Protein AF-A0AAV5T0J8-F1 (afdb_monomer_lite)

Structure (mmCIF, N/CA/C/O backbone):
data_AF-A0AAV5T0J8-F1
#
_entry.id   AF-A0AAV5T0J8-F1
#
loop_
_atom_site.group_PDB
_atom_site.id
_atom_site.type_symbol
_atom_site.label_atom_id
_atom_site.label_alt_id
_atom_site.label_comp_id
_atom_site.label_asym_id
_atom_site.label_entity_id
_atom_site.label_seq_id
_atom_site.pdbx_PDB_ins_code
_atom_site.Cartn_x
_atom_site.Cartn_y
_atom_site.Cartn_z
_atom_site.occupancy
_atom_site.B_iso_or_equiv
_atom_site.auth_seq_id
_atom_site.auth_comp_id
_atom_site.auth_asym_id
_atom_site.auth_atom_id
_atom_site.pdbx_PDB_model_num
ATOM 1 N N . LYS A 1 1 ? 25.235 -19.951 6.586 1.00 49.62 1 LYS A N 1
ATOM 2 C CA . LYS A 1 1 ? 24.016 -20.444 7.278 1.00 49.62 1 LYS A CA 1
ATOM 3 C C . LYS A 1 1 ? 22.855 -19.548 6.867 1.00 49.62 1 LYS A C 1
ATOM 5 O O . LYS A 1 1 ? 22.921 -18.362 7.161 1.00 49.62 1 LYS A O 1
ATOM 10 N N . CYS A 1 2 ? 21.874 -20.073 6.127 1.00 52.34 2 CYS A N 1
ATOM 11 C CA . CYS A 1 2 ? 20.728 -19.292 5.656 1.00 52.34 2 CYS A CA 1
ATOM 12 C C . CYS A 1 2 ? 19.812 -18.931 6.838 1.00 52.34 2 CYS A C 1
ATOM 14 O O . CYS A 1 2 ? 19.531 -19.782 7.682 1.00 52.34 2 CYS A O 1
ATOM 16 N N . ARG A 1 3 ? 19.361 -17.673 6.919 1.00 48.69 3 ARG A N 1
ATOM 17 C CA . ARG A 1 3 ? 18.504 -17.157 8.007 1.00 48.69 3 ARG A CA 1
ATOM 18 C C . ARG A 1 3 ? 17.153 -17.881 8.087 1.00 48.69 3 ARG A C 1
ATOM 20 O O . ARG A 1 3 ? 16.543 -17.894 9.153 1.00 48.69 3 ARG A O 1
ATOM 27 N N . PHE A 1 4 ? 16.728 -18.507 6.992 1.00 54.50 4 PHE A N 1
ATOM 28 C CA . PHE A 1 4 ? 15.461 -19.228 6.884 1.00 54.50 4 PHE A CA 1
ATOM 29 C C . PHE A 1 4 ? 15.535 -20.704 7.259 1.00 54.50 4 PHE A C 1
ATOM 31 O O . PHE A 1 4 ? 14.488 -21.299 7.472 1.00 54.50 4 PHE A O 1
ATOM 38 N N . GLN A 1 5 ? 16.736 -21.266 7.446 1.00 73.88 5 GLN A N 1
ATOM 39 C CA . GLN A 1 5 ? 16.893 -22.667 7.852 1.00 73.88 5 GLN A CA 1
ATOM 40 C C . GLN A 1 5 ? 16.075 -22.968 9.114 1.00 73.88 5 GLN A C 1
ATOM 42 O O . GLN A 1 5 ? 15.290 -23.901 9.144 1.00 73.88 5 GLN A O 1
ATOM 47 N N . LYS A 1 6 ? 16.153 -22.075 10.107 1.00 69.94 6 LYS A N 1
ATOM 48 C CA . LYS A 1 6 ? 15.409 -22.205 11.364 1.00 69.94 6 LYS A CA 1
ATOM 49 C C . LYS A 1 6 ? 13.886 -22.191 11.168 1.00 69.94 6 LYS A C 1
ATOM 51 O O . LYS A 1 6 ? 13.174 -22.767 11.975 1.00 69.94 6 LYS A O 1
ATOM 56 N N . PHE A 1 7 ? 13.385 -21.511 10.137 1.00 63.09 7 PHE A N 1
ATOM 57 C CA . PHE A 1 7 ? 11.951 -21.449 9.848 1.00 63.09 7 PHE A CA 1
ATOM 58 C C . PHE A 1 7 ? 11.471 -22.741 9.178 1.00 63.09 7 PHE A C 1
ATOM 60 O O . PHE A 1 7 ? 10.448 -23.289 9.576 1.00 63.09 7 PHE A O 1
ATOM 67 N N . SER A 1 8 ? 12.248 -23.258 8.223 1.00 73.75 8 SER A N 1
ATOM 68 C CA . SER A 1 8 ? 12.007 -24.565 7.603 1.00 73.75 8 SER A CA 1
ATOM 69 C C . SER A 1 8 ? 12.068 -25.699 8.627 1.00 73.75 8 SER A C 1
ATOM 71 O O . SER A 1 8 ? 11.210 -26.575 8.609 1.00 73.75 8 SER A O 1
ATOM 73 N N . ASP A 1 9 ? 13.027 -25.646 9.555 1.00 78.62 9 ASP A N 1
ATOM 74 C CA . ASP A 1 9 ? 13.180 -26.647 10.613 1.00 78.62 9 ASP A CA 1
ATOM 75 C C . ASP A 1 9 ? 11.954 -26.655 11.552 1.00 78.62 9 ASP A C 1
ATOM 77 O O . ASP A 1 9 ? 11.424 -27.718 11.858 1.00 78.62 9 ASP A O 1
ATOM 81 N N . VAL A 1 10 ? 11.441 -25.477 11.940 1.00 79.44 10 VAL A N 1
ATOM 82 C CA . VAL A 1 10 ? 10.231 -25.355 12.782 1.00 79.44 10 VAL A CA 1
ATOM 83 C C . VAL A 1 10 ? 8.981 -25.866 12.061 1.00 79.44 10 VAL A C 1
ATOM 85 O O . VAL A 1 10 ? 8.159 -26.545 12.673 1.00 79.44 10 VAL A O 1
ATOM 88 N N . LEU A 1 11 ? 8.831 -25.573 10.765 1.00 75.00 11 LEU A N 1
ATOM 89 C CA . LEU A 1 11 ? 7.708 -26.082 9.971 1.00 75.00 11 LEU A CA 1
ATOM 90 C C . LEU A 1 11 ? 7.757 -27.610 9.846 1.00 75.00 11 LEU A C 1
ATOM 92 O O . LEU A 1 11 ? 6.738 -28.274 10.037 1.00 75.00 11 LEU A O 1
ATOM 96 N N . ALA A 1 12 ? 8.941 -28.172 9.602 1.00 85.62 12 ALA A N 1
ATOM 97 C CA . ALA A 1 12 ? 9.137 -29.616 9.556 1.00 85.62 12 ALA A CA 1
ATOM 98 C C . ALA A 1 12 ? 8.806 -30.269 10.909 1.00 85.62 12 ALA A C 1
ATOM 100 O O . ALA A 1 12 ? 8.070 -31.253 10.951 1.00 85.62 12 ALA A O 1
ATOM 101 N N . GLU A 1 13 ? 9.264 -29.681 12.015 1.00 90.31 13 GLU A N 1
ATOM 102 C CA . GLU A 1 13 ? 8.993 -30.169 13.370 1.00 90.31 13 GLU A CA 1
ATOM 103 C C . GLU A 1 13 ? 7.499 -30.095 13.726 1.00 90.31 13 GLU A C 1
ATOM 105 O O . GLU A 1 13 ? 6.968 -31.021 14.334 1.00 90.31 13 GLU A O 1
ATOM 110 N N . SER A 1 14 ? 6.783 -29.061 13.266 1.00 77.19 14 SER A N 1
ATOM 111 C CA . SER A 1 14 ? 5.331 -28.937 13.475 1.00 77.19 14 SER A CA 1
ATOM 112 C C . SER A 1 14 ? 4.480 -29.915 12.659 1.00 77.19 14 SER A C 1
ATOM 114 O O . SER A 1 14 ? 3.331 -30.162 13.015 1.00 77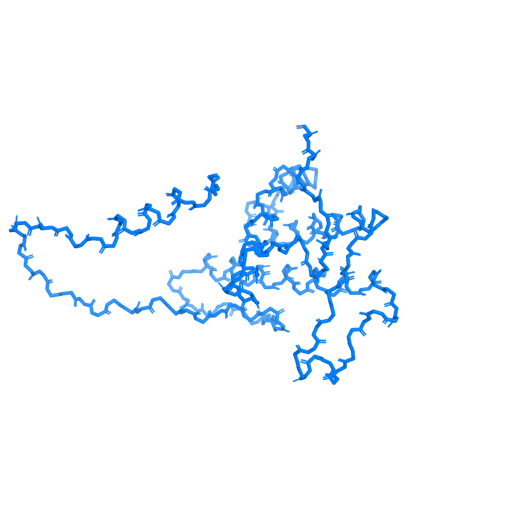.19 14 SER A O 1
ATOM 116 N N . SER A 1 15 ? 5.028 -30.472 11.574 1.00 77.62 15 SER A N 1
ATOM 117 C CA . SER A 1 15 ? 4.332 -31.441 10.715 1.00 77.62 15 SER A CA 1
ATOM 118 C C . SER A 1 15 ? 4.447 -32.887 11.207 1.00 77.62 15 SER A C 1
ATOM 120 O O . SER A 1 15 ? 3.790 -33.779 10.670 1.00 77.62 15 SER A O 1
ATOM 122 N N . MET A 1 16 ? 5.277 -33.129 12.226 1.00 84.69 16 MET A N 1
ATOM 123 C CA . MET A 1 16 ? 5.440 -34.455 12.805 1.00 84.69 16 MET A CA 1
ATOM 124 C C . MET A 1 16 ? 4.157 -34.841 13.557 1.00 84.69 16 MET A C 1
ATOM 126 O O . MET A 1 16 ? 3.727 -34.097 14.443 1.00 84.69 16 MET A O 1
ATOM 130 N N . PRO A 1 17 ? 3.530 -35.985 13.226 1.00 73.00 17 PRO A N 1
ATOM 131 C CA . PRO A 1 17 ? 2.331 -36.442 13.912 1.00 73.00 17 PRO A CA 1
ATOM 132 C C . PRO A 1 17 ? 2.641 -36.624 15.400 1.00 73.00 17 PRO A C 1
ATOM 134 O O . PRO A 1 17 ? 3.525 -37.392 15.779 1.00 73.00 17 PRO A O 1
ATOM 137 N N . TYR A 1 18 ? 1.933 -35.877 16.246 1.00 72.25 18 TYR A N 1
ATOM 138 C CA . TYR A 1 18 ? 2.018 -36.025 17.693 1.00 72.25 18 TYR A CA 1
ATOM 139 C C . TYR A 1 18 ? 1.442 -37.397 18.060 1.00 72.25 18 TYR A C 1
ATOM 141 O O . TYR A 1 18 ? 0.244 -37.617 17.872 1.00 72.25 18 TYR A O 1
ATOM 149 N N . ASP A 1 19 ? 2.269 -38.301 18.596 1.00 68.56 19 ASP A N 1
ATOM 150 C CA . ASP A 1 19 ? 1.829 -39.570 19.195 1.00 68.56 19 ASP A CA 1
ATOM 151 C C . ASP A 1 19 ? 0.987 -39.267 20.447 1.00 68.56 19 ASP A C 1
ATOM 153 O O . ASP A 1 19 ? 1.443 -39.294 21.592 1.00 68.56 19 ASP A O 1
ATOM 157 N N . SER A 1 20 ? -0.271 -38.909 20.214 1.00 61.03 20 SER A N 1
ATOM 158 C CA . SER A 1 20 ? -1.262 -38.651 21.246 1.00 61.03 20 SER A CA 1
ATOM 159 C C . SER A 1 20 ? -1.852 -39.988 21.677 1.00 61.03 20 SER A C 1
ATOM 161 O O . SER A 1 20 ? -2.817 -40.489 21.099 1.00 61.03 20 SER A O 1
ATOM 163 N N . GLN A 1 21 ? -1.253 -40.592 22.702 1.00 61.00 21 GLN A N 1
ATOM 164 C CA . GLN A 1 21 ? -1.862 -41.715 23.406 1.00 61.00 21 GLN A CA 1
ATOM 165 C C . GLN A 1 21 ? -3.136 -41.240 24.126 1.00 61.00 21 GLN A C 1
ATOM 167 O O . GLN A 1 21 ? -3.066 -40.642 25.195 1.00 61.00 21 GLN A O 1
ATOM 172 N N . GLY A 1 22 ? -4.298 -41.567 23.551 1.00 62.28 22 GLY A N 1
ATOM 173 C CA . GLY A 1 22 ? -5.509 -41.868 24.321 1.00 62.28 22 GLY A CA 1
ATOM 174 C C . GLY A 1 22 ? -6.511 -40.740 24.579 1.00 62.28 22 GLY A C 1
ATOM 175 O O . GLY A 1 22 ? -6.965 -40.612 25.713 1.00 62.28 22 GLY A O 1
ATOM 176 N N . THR A 1 23 ? -6.935 -40.000 23.549 1.00 53.38 23 THR A N 1
ATOM 177 C CA . THR A 1 23 ? -8.120 -39.124 23.646 1.00 53.38 23 THR A CA 1
ATOM 178 C C . THR A 1 23 ? -9.239 -39.640 22.742 1.00 53.38 23 THR A C 1
ATOM 180 O O . THR A 1 23 ? -9.023 -39.925 21.566 1.00 53.38 23 THR A O 1
ATOM 183 N N . GLU A 1 24 ? -10.425 -39.795 23.328 1.00 61.44 24 GLU A N 1
ATOM 184 C CA . GLU A 1 24 ? -11.671 -40.243 22.699 1.00 61.44 24 GLU A CA 1
ATOM 185 C C . GLU A 1 24 ? -11.986 -39.437 21.427 1.00 61.44 24 GLU A C 1
ATOM 187 O O . GLU A 1 24 ? -12.036 -38.207 21.443 1.00 61.44 24 GLU A O 1
ATOM 192 N N . ILE A 1 25 ? -12.185 -40.156 20.320 1.00 51.19 25 ILE A N 1
ATOM 193 C CA . ILE A 1 25 ? -12.431 -39.608 18.985 1.00 51.19 25 ILE A CA 1
ATOM 194 C C . ILE A 1 25 ? -13.859 -39.051 18.949 1.00 51.19 25 ILE A C 1
ATOM 196 O O . ILE A 1 25 ? -14.826 -39.786 18.746 1.00 51.19 25 ILE A O 1
ATOM 200 N N . VAL A 1 26 ? -13.996 -37.742 19.154 1.00 64.06 26 VAL A N 1
ATOM 201 C CA . VAL A 1 26 ? -15.188 -36.996 18.736 1.00 64.06 26 VAL A CA 1
ATOM 202 C C . VAL A 1 26 ? -15.161 -36.944 17.203 1.00 64.06 26 VAL A C 1
ATOM 204 O O . VAL A 1 26 ? -14.111 -36.610 16.656 1.00 64.06 26 VAL A O 1
ATOM 207 N N . PRO A 1 27 ? -16.253 -37.291 16.492 1.00 55.12 27 PRO A N 1
ATOM 208 C CA . PRO A 1 27 ? -16.286 -37.246 15.036 1.00 55.12 27 PRO A CA 1
ATOM 209 C C . PRO A 1 27 ? -15.987 -35.823 14.565 1.00 55.12 27 PRO A C 1
ATOM 211 O O . PRO A 1 27 ? -16.764 -34.893 14.784 1.00 55.12 27 PRO A O 1
ATOM 214 N N . GLU A 1 28 ? -14.810 -35.687 13.968 1.00 56.25 28 GLU A N 1
ATOM 215 C CA . GLU A 1 28 ? -14.265 -34.484 13.367 1.00 56.25 28 GLU A CA 1
ATOM 216 C C . GLU A 1 28 ? -15.216 -34.063 12.244 1.00 56.25 28 GLU A C 1
ATOM 218 O O . GLU A 1 28 ? -15.292 -34.706 11.197 1.00 56.25 28 GLU A O 1
ATOM 223 N N . SER A 1 29 ? -16.038 -33.039 12.499 1.00 62.81 29 SER A N 1
ATOM 224 C CA . SER A 1 29 ? -16.827 -32.420 11.438 1.00 62.81 29 SER A CA 1
ATOM 225 C C . SER A 1 29 ? -15.840 -31.929 10.393 1.00 62.81 29 SER A C 1
ATOM 227 O O . SER A 1 29 ? -14.925 -31.200 10.775 1.00 62.81 29 SER A O 1
ATOM 229 N N . GLU A 1 30 ? -16.020 -32.336 9.135 1.00 53.34 30 GLU A N 1
ATOM 230 C CA . GLU A 1 30 ? -15.216 -31.928 7.981 1.00 53.34 30 GLU A CA 1
ATOM 231 C C . GLU A 1 30 ? -14.938 -30.424 8.056 1.00 53.34 30 GLU A C 1
ATOM 233 O O . GLU A 1 30 ? -15.785 -29.595 7.723 1.00 53.34 30 GLU A O 1
ATOM 238 N N . ALA A 1 31 ? -13.774 -30.070 8.602 1.00 56.78 31 ALA A N 1
ATOM 239 C CA . ALA A 1 31 ? -13.371 -28.690 8.738 1.00 56.78 31 ALA A CA 1
ATOM 240 C C . ALA A 1 31 ? -13.144 -28.205 7.313 1.00 56.78 31 ALA A C 1
ATOM 242 O O . ALA A 1 31 ? -12.212 -28.667 6.650 1.00 56.78 31 ALA A O 1
ATOM 243 N N . GLU A 1 32 ? -14.042 -27.345 6.829 1.00 58.56 32 GLU A N 1
ATOM 244 C CA . GLU A 1 32 ? -13.916 -26.689 5.534 1.00 58.56 32 GLU A CA 1
ATOM 245 C C . GLU A 1 32 ? -12.476 -26.193 5.404 1.00 58.56 32 GLU A C 1
ATOM 247 O O . GLU A 1 32 ? -12.033 -25.330 6.170 1.00 58.56 32 GLU A O 1
ATOM 252 N N . GLN A 1 33 ? -11.714 -26.802 4.487 1.00 50.28 33 GLN A N 1
ATOM 253 C CA . GLN A 1 33 ? -10.345 -26.380 4.239 1.00 50.28 33 GLN A CA 1
ATOM 254 C C . GLN A 1 33 ? -10.384 -24.875 3.963 1.00 50.28 33 GLN A C 1
ATOM 256 O O . GLN A 1 33 ? -11.178 -24.442 3.120 1.00 50.28 33 GLN A O 1
ATOM 261 N N . PRO A 1 34 ? -9.572 -24.067 4.670 1.00 56.72 34 PRO A N 1
ATOM 262 C CA . PRO A 1 34 ? -9.567 -22.633 4.460 1.00 56.72 34 PRO A CA 1
ATOM 263 C C . PRO A 1 34 ? -9.315 -22.386 2.979 1.00 56.72 34 PRO A C 1
ATOM 265 O O . PRO A 1 34 ? -8.323 -22.873 2.436 1.00 56.72 34 PRO A O 1
ATOM 268 N N . SER A 1 35 ? -10.246 -21.682 2.330 1.00 56.06 35 SER A N 1
ATOM 269 C CA . SER A 1 35 ? -10.142 -21.376 0.908 1.00 56.06 35 SER A CA 1
ATOM 270 C C . SER A 1 35 ? -8.781 -20.743 0.652 1.00 56.06 35 SER A C 1
ATOM 272 O O . SER A 1 35 ? -8.512 -19.623 1.086 1.00 56.06 35 SER A O 1
ATOM 274 N N . THR A 1 36 ? -7.913 -21.476 -0.041 1.00 57.88 36 THR A N 1
ATOM 275 C CA . THR A 1 36 ? -6.588 -21.008 -0.461 1.00 57.88 36 THR A CA 1
ATOM 276 C C . THR A 1 36 ? -6.687 -20.035 -1.633 1.00 57.88 36 THR A C 1
ATOM 278 O O .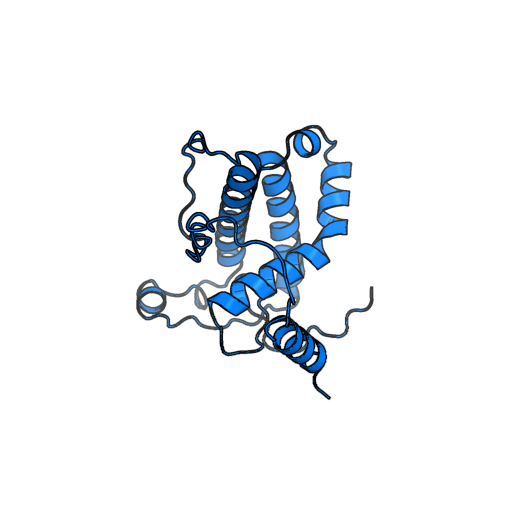 THR A 1 36 ? -5.665 -19.603 -2.162 1.00 57.88 36 THR A O 1
ATOM 281 N N . SER A 1 37 ? -7.911 -19.679 -2.046 1.00 68.38 37 SER A N 1
ATOM 282 C CA . SER A 1 37 ? -8.168 -18.688 -3.080 1.00 68.38 37 SER A CA 1
ATOM 283 C C . SER A 1 37 ? -7.527 -17.365 -2.675 1.00 68.38 37 SER A C 1
ATOM 285 O O . SER A 1 37 ? -7.956 -16.706 -1.723 1.00 68.38 37 SER A O 1
ATOM 287 N N . PHE A 1 38 ? -6.479 -17.009 -3.406 1.00 73.69 38 PHE A N 1
ATOM 288 C CA . PHE A 1 38 ? -5.778 -15.749 -3.275 1.00 73.69 38 PHE A CA 1
ATOM 289 C C . PHE A 1 38 ? -6.750 -14.572 -3.405 1.00 73.69 38 PHE A C 1
ATOM 291 O O . PHE A 1 38 ? -7.750 -14.662 -4.121 1.00 73.69 38 PHE A O 1
ATOM 298 N N . LEU A 1 39 ? -6.470 -13.474 -2.700 1.00 78.25 39 LEU A N 1
ATOM 299 C CA . LEU A 1 39 ? -7.259 -12.257 -2.872 1.00 78.25 39 LEU A CA 1
ATOM 300 C C . LEU A 1 39 ? -7.011 -11.710 -4.275 1.00 78.25 39 LEU A C 1
ATOM 302 O O . LEU A 1 39 ? -5.861 -11.531 -4.668 1.00 78.25 39 LEU A O 1
ATOM 306 N N . ASP A 1 40 ? -8.087 -11.444 -5.004 1.00 74.62 40 ASP A N 1
ATOM 307 C CA . ASP A 1 40 ? -8.009 -10.694 -6.248 1.00 74.62 40 ASP A CA 1
ATOM 308 C C . ASP A 1 40 ? -7.562 -9.253 -5.926 1.00 74.62 40 ASP A C 1
ATOM 310 O O . ASP A 1 40 ? -8.194 -8.561 -5.120 1.00 74.62 40 ASP A O 1
ATOM 314 N N . HIS A 1 41 ? -6.425 -8.836 -6.496 1.00 71.00 41 HIS A N 1
ATOM 315 C CA . HIS A 1 41 ? -5.885 -7.470 -6.367 1.00 71.00 41 HIS A CA 1
ATOM 316 C C . HIS A 1 41 ? -6.223 -6.587 -7.563 1.00 71.00 41 HIS A C 1
ATOM 318 O O . HIS A 1 41 ? -5.901 -5.401 -7.541 1.00 71.00 41 HIS A O 1
ATOM 324 N N . ASP A 1 42 ? -6.831 -7.153 -8.602 1.00 69.44 42 ASP A N 1
ATOM 325 C CA . ASP A 1 42 ? -7.194 -6.443 -9.825 1.00 69.44 42 ASP A CA 1
ATOM 326 C C . ASP A 1 42 ? -8.663 -6.025 -9.822 1.00 69.44 42 ASP A C 1
ATOM 328 O O . ASP A 1 42 ? -9.053 -5.111 -10.553 1.00 69.44 42 ASP A O 1
ATOM 332 N N . SER A 1 43 ? -9.480 -6.637 -8.963 1.00 71.38 43 SER A N 1
ATOM 333 C CA . SER A 1 43 ? -10.849 -6.208 -8.729 1.00 71.38 43 SER A CA 1
ATOM 334 C C . SER A 1 43 ? -11.089 -5.823 -7.270 1.00 71.38 43 SER A C 1
ATOM 336 O O . SER A 1 43 ? -10.691 -6.497 -6.323 1.00 71.38 43 SER A O 1
ATOM 338 N N . PHE A 1 44 ? -11.774 -4.696 -7.083 1.00 70.19 44 PHE A N 1
ATOM 339 C CA . PHE A 1 44 ? -12.345 -4.320 -5.800 1.00 70.19 44 PHE A CA 1
ATOM 340 C C . PHE A 1 44 ? -13.857 -4.234 -5.955 1.00 70.19 44 PHE A C 1
ATOM 342 O O . PHE A 1 44 ? -14.377 -3.465 -6.767 1.00 70.19 44 PHE A O 1
ATOM 349 N N . SER A 1 45 ? -14.571 -5.028 -5.163 1.00 68.94 45 SER A N 1
ATOM 350 C CA . SER A 1 45 ? -16.021 -4.957 -5.104 1.00 68.94 45 SER A CA 1
ATOM 351 C C . SER A 1 45 ? -16.438 -3.962 -4.027 1.00 68.94 45 SER A C 1
ATOM 353 O O . SER A 1 45 ? -16.204 -4.175 -2.841 1.00 68.94 45 SER A O 1
ATOM 355 N N . LEU A 1 46 ? -17.115 -2.890 -4.440 1.00 67.31 46 LEU A N 1
ATOM 356 C CA . LEU A 1 46 ? -17.818 -1.976 -3.531 1.00 67.31 46 LEU A CA 1
ATOM 357 C C . LEU A 1 46 ? -19.091 -2.599 -2.938 1.00 67.31 46 LEU A C 1
ATOM 359 O O . LEU A 1 46 ? -19.810 -1.934 -2.190 1.00 67.31 46 LEU A O 1
ATOM 363 N N . ILE A 1 47 ? -19.411 -3.847 -3.296 1.00 69.38 47 ILE A N 1
ATOM 364 C CA . ILE A 1 47 ? -20.604 -4.515 -2.794 1.00 69.38 47 ILE A CA 1
ATOM 365 C C . ILE A 1 47 ? -20.408 -4.736 -1.287 1.00 69.38 47 ILE A C 1
ATOM 367 O O . ILE A 1 47 ? -19.399 -5.326 -0.889 1.00 69.38 47 ILE A O 1
ATOM 371 N N . PRO A 1 48 ? -21.337 -4.260 -0.437 1.00 64.88 48 PRO A N 1
ATOM 372 C CA . PRO A 1 48 ? -21.251 -4.479 0.998 1.00 64.88 48 PRO A CA 1
ATOM 373 C C . PRO A 1 48 ? -21.093 -5.973 1.281 1.00 64.88 48 PRO A C 1
ATOM 375 O O . PRO A 1 48 ? -21.756 -6.800 0.649 1.00 64.88 48 PRO A O 1
ATOM 378 N N . ALA A 1 49 ? -20.182 -6.299 2.204 1.00 62.94 49 ALA A N 1
ATOM 379 C CA . ALA A 1 49 ? -19.884 -7.676 2.567 1.00 62.94 49 ALA A CA 1
ATOM 380 C C . ALA A 1 49 ? -21.194 -8.423 2.840 1.00 62.94 49 ALA A C 1
ATOM 382 O O . ALA A 1 49 ? -22.087 -7.911 3.524 1.00 62.94 49 ALA A O 1
ATOM 383 N N . SER A 1 50 ? -21.314 -9.618 2.262 1.00 62.81 50 SER A N 1
ATOM 384 C CA . SER A 1 50 ? -22.431 -10.512 2.563 1.00 62.81 50 SER A CA 1
ATOM 385 C C . SER A 1 50 ? -22.497 -10.743 4.078 1.00 62.81 50 SER A C 1
ATOM 387 O O . SER A 1 50 ? -21.509 -10.527 4.776 1.00 62.81 50 SER A O 1
ATOM 389 N N . PHE A 1 51 ? -23.648 -11.163 4.607 1.00 73.44 51 PHE A N 1
ATOM 390 C CA . PHE A 1 51 ? -23.793 -11.508 6.027 1.00 73.44 51 PHE A CA 1
ATOM 391 C C . PHE A 1 51 ? -22.949 -12.748 6.365 1.00 73.44 51 PHE A C 1
ATOM 393 O O . PHE A 1 51 ? -23.467 -13.857 6.464 1.00 73.44 51 PHE A O 1
ATOM 400 N N . THR A 1 52 ? -21.637 -12.581 6.474 1.00 80.19 52 THR A N 1
ATOM 401 C CA . THR A 1 52 ? -20.708 -13.645 6.830 1.00 80.19 52 THR A CA 1
ATOM 402 C C . THR A 1 52 ? -20.597 -13.747 8.344 1.00 80.19 52 THR A C 1
ATOM 404 O O . THR A 1 52 ? -20.905 -12.818 9.094 1.00 80.19 52 THR A O 1
ATOM 407 N N . SER A 1 53 ? -20.121 -14.898 8.808 1.00 86.81 53 SER A N 1
ATOM 408 C CA . SER A 1 53 ? -19.821 -15.140 10.219 1.00 86.81 53 SER A CA 1
ATOM 409 C C . SER A 1 53 ? -18.645 -14.300 10.740 1.00 86.81 53 SER A C 1
ATOM 411 O O . SER A 1 53 ? -18.457 -14.210 11.952 1.00 86.81 53 SER A O 1
ATOM 413 N N . ALA A 1 54 ? -17.866 -13.668 9.852 1.00 86.44 54 ALA A N 1
ATOM 414 C CA . ALA A 1 54 ? -16.639 -12.947 10.183 1.00 86.44 54 ALA A CA 1
ATOM 415 C C . ALA A 1 54 ? -16.574 -11.555 9.509 1.00 86.44 54 ALA A C 1
ATOM 417 O O . ALA A 1 54 ? -15.670 -11.290 8.712 1.00 86.44 54 ALA A O 1
ATOM 418 N N . PRO A 1 55 ? -17.470 -10.615 9.865 1.00 88.44 55 PRO A N 1
ATOM 419 C CA . PRO A 1 55 ? -17.590 -9.322 9.183 1.00 88.44 55 PRO A CA 1
ATOM 420 C C . PRO A 1 55 ? -16.321 -8.458 9.261 1.00 88.44 55 PRO A C 1
ATOM 422 O O . PRO A 1 55 ? -16.024 -7.705 8.337 1.00 88.44 55 PRO A O 1
ATOM 425 N N . LEU A 1 56 ? -15.541 -8.564 10.344 1.00 90.25 56 LEU A N 1
ATOM 426 C CA . LEU A 1 56 ? -14.262 -7.855 10.459 1.00 90.25 56 LEU A CA 1
ATOM 427 C C . LEU A 1 56 ? -13.225 -8.392 9.466 1.00 90.25 56 LEU A C 1
ATOM 429 O O . LEU A 1 56 ? -12.505 -7.609 8.853 1.00 90.25 56 LEU A O 1
ATOM 433 N N . LEU A 1 57 ? -13.155 -9.714 9.291 1.00 90.06 57 LEU A N 1
ATOM 434 C CA . LEU A 1 57 ? -12.206 -10.325 8.366 1.00 90.06 57 LEU A CA 1
ATOM 435 C C . LEU A 1 57 ? -12.509 -9.905 6.925 1.00 90.06 57 LEU A C 1
ATOM 437 O O . LEU A 1 57 ? -11.589 -9.575 6.183 1.00 90.06 57 LEU A O 1
ATOM 441 N N . ASP A 1 58 ? -13.784 -9.843 6.552 1.00 89.06 58 ASP A N 1
ATOM 442 C CA . ASP A 1 58 ? -14.184 -9.369 5.226 1.00 89.06 58 ASP A CA 1
ATOM 443 C C . ASP A 1 58 ? -13.854 -7.895 5.017 1.00 89.06 58 ASP A C 1
ATOM 445 O O . ASP A 1 58 ? -13.367 -7.516 3.954 1.00 89.06 58 ASP A O 1
ATOM 449 N N . ARG A 1 59 ? -14.035 -7.057 6.046 1.00 91.12 59 ARG A N 1
ATOM 450 C CA . ARG A 1 59 ? -13.590 -5.658 6.002 1.00 91.12 59 ARG A CA 1
ATOM 451 C C . ARG A 1 59 ? -12.080 -5.546 5.823 1.00 91.12 59 ARG A C 1
ATOM 453 O O . ARG A 1 59 ? -11.653 -4.714 5.031 1.00 91.12 59 ARG A O 1
ATOM 460 N N . ILE A 1 60 ? -11.291 -6.379 6.505 1.00 92.75 60 ILE A N 1
ATOM 461 C CA . ILE A 1 60 ? -9.827 -6.413 6.352 1.00 92.75 60 ILE A CA 1
ATOM 462 C C . ILE A 1 60 ? -9.450 -6.829 4.929 1.00 92.75 60 ILE A C 1
ATOM 464 O O . ILE A 1 60 ? -8.635 -6.155 4.305 1.00 92.75 60 ILE A O 1
ATOM 468 N N . LYS A 1 61 ? -10.057 -7.897 4.395 1.00 90.94 61 LYS A N 1
ATOM 469 C CA . LYS A 1 61 ? -9.813 -8.366 3.021 1.00 90.94 61 LYS A CA 1
ATOM 470 C C . LYS A 1 61 ? -10.136 -7.277 2.001 1.00 90.94 61 LYS A C 1
ATOM 472 O O . LYS A 1 61 ? -9.283 -6.928 1.194 1.00 90.94 61 LYS A O 1
ATOM 477 N N . ASN A 1 62 ? -11.326 -6.687 2.100 1.00 89.81 62 ASN A N 1
ATOM 478 C CA . ASN A 1 62 ? -11.772 -5.619 1.209 1.00 89.81 62 ASN A CA 1
ATOM 479 C C . ASN A 1 62 ? -10.883 -4.377 1.327 1.00 89.81 62 ASN A C 1
ATOM 481 O O . ASN A 1 62 ? -10.453 -3.824 0.318 1.00 89.81 62 ASN A O 1
ATOM 485 N N . GLY A 1 63 ? -10.565 -3.952 2.551 1.00 92.62 63 GLY A N 1
ATOM 486 C CA . GLY A 1 63 ? -9.660 -2.836 2.790 1.00 92.62 63 GLY A CA 1
ATOM 487 C C . GLY A 1 63 ? -8.281 -3.084 2.182 1.00 92.62 63 GLY A C 1
ATOM 488 O O . GLY A 1 63 ? -7.713 -2.178 1.574 1.00 92.62 63 GLY A O 1
ATOM 489 N N . TYR A 1 64 ? -7.740 -4.295 2.330 1.00 92.69 64 TYR A N 1
ATOM 490 C CA . TYR A 1 64 ? -6.438 -4.656 1.776 1.00 92.69 64 TYR A CA 1
ATOM 491 C C . TYR A 1 64 ? -6.461 -4.663 0.243 1.00 92.69 64 TYR A C 1
ATOM 493 O O . TYR A 1 64 ? -5.609 -4.018 -0.361 1.00 92.69 64 TYR A O 1
ATOM 501 N N . SER A 1 65 ? -7.471 -5.275 -0.389 1.00 90.69 65 SER A N 1
ATOM 502 C CA . SER A 1 65 ? -7.651 -5.205 -1.848 1.00 90.69 65 SER A CA 1
ATOM 503 C C . SER A 1 65 ? -7.754 -3.755 -2.338 1.00 90.69 65 SER A C 1
ATOM 505 O O . SER A 1 65 ? -7.099 -3.384 -3.309 1.00 90.69 65 SER A O 1
ATOM 507 N N . PHE A 1 66 ? -8.496 -2.894 -1.633 1.00 91.56 66 PHE A N 1
ATOM 508 C CA . PHE A 1 66 ? -8.572 -1.467 -1.957 1.00 91.56 66 PHE A CA 1
ATOM 509 C C . PHE A 1 66 ? -7.205 -0.771 -1.859 1.00 91.56 66 PHE A C 1
ATOM 511 O O . PHE A 1 66 ? -6.800 -0.070 -2.787 1.00 91.56 66 PHE A O 1
ATOM 518 N N . MET A 1 67 ? -6.464 -0.998 -0.769 1.00 93.50 67 MET A N 1
ATOM 519 C CA . MET A 1 67 ? -5.106 -0.473 -0.592 1.00 93.50 67 MET A CA 1
ATOM 520 C C . MET A 1 67 ? -4.185 -0.917 -1.736 1.00 93.50 67 MET A C 1
ATOM 522 O O . MET A 1 67 ? -3.435 -0.102 -2.273 1.00 93.50 67 MET A O 1
ATOM 526 N N . CYS A 1 68 ? -4.262 -2.189 -2.132 1.00 91.19 68 CYS A N 1
ATOM 527 C CA . CYS A 1 68 ? -3.508 -2.755 -3.244 1.00 91.19 68 CYS A CA 1
ATOM 528 C C . CYS A 1 68 ? -3.798 -2.038 -4.567 1.00 91.19 68 CYS A C 1
ATOM 530 O O . CYS A 1 68 ? -2.853 -1.595 -5.216 1.00 91.19 68 CYS A O 1
ATOM 532 N N . VAL A 1 69 ? -5.073 -1.851 -4.925 1.00 90.06 69 VAL A N 1
ATOM 533 C CA . VAL A 1 69 ? -5.487 -1.162 -6.162 1.00 90.06 69 VAL A CA 1
ATOM 534 C C . VAL A 1 69 ? -5.025 0.296 -6.182 1.00 90.06 69 VAL A C 1
ATOM 536 O O . VAL A 1 69 ? -4.460 0.751 -7.180 1.00 90.06 69 VAL A O 1
ATOM 539 N N . VAL A 1 70 ? -5.227 1.031 -5.080 1.00 91.56 70 VAL A N 1
ATOM 540 C CA . VAL A 1 70 ? -4.797 2.436 -4.959 1.00 91.56 70 VAL A CA 1
ATOM 541 C C . VAL A 1 70 ? -3.290 2.548 -5.149 1.00 91.56 70 VAL A C 1
ATOM 543 O O . VAL A 1 70 ? -2.824 3.384 -5.923 1.00 91.56 70 VAL A O 1
ATOM 546 N N . ARG A 1 71 ? -2.525 1.682 -4.476 1.00 91.38 71 ARG A N 1
ATOM 547 C CA . ARG A 1 71 ? -1.068 1.664 -4.591 1.00 91.38 71 ARG A CA 1
ATOM 548 C C . ARG A 1 71 ? -0.610 1.300 -5.988 1.00 91.38 71 ARG A C 1
ATOM 550 O O . ARG A 1 71 ? 0.192 2.041 -6.532 1.00 91.38 71 ARG A O 1
ATOM 557 N N . LYS A 1 72 ? -1.127 0.216 -6.568 1.00 88.31 72 LYS A N 1
ATOM 558 C CA . LYS A 1 72 ? -0.785 -0.223 -7.926 1.00 88.31 72 LYS A CA 1
ATOM 559 C C . LYS A 1 72 ? -0.986 0.917 -8.923 1.00 88.31 72 LYS A C 1
ATOM 561 O O . LYS A 1 72 ? -0.038 1.317 -9.584 1.00 88.31 72 LYS A O 1
ATOM 566 N N . THR A 1 73 ? -2.173 1.522 -8.919 1.00 90.25 73 THR A N 1
ATOM 567 C CA . THR A 1 73 ? -2.512 2.631 -9.823 1.00 90.25 73 THR A CA 1
ATOM 568 C C . THR A 1 73 ? -1.590 3.838 -9.620 1.00 90.25 73 THR A C 1
ATOM 570 O O . THR A 1 73 ? -1.104 4.427 -10.579 1.00 90.25 73 THR A O 1
ATOM 573 N N . ALA A 1 74 ? -1.333 4.233 -8.370 1.00 92.62 74 ALA A N 1
ATOM 574 C CA . ALA A 1 74 ? -0.507 5.403 -8.082 1.00 92.62 74 ALA A CA 1
ATOM 575 C C . ALA A 1 74 ? 0.989 5.160 -8.346 1.00 92.62 74 ALA A C 1
ATOM 577 O O . ALA A 1 74 ? 1.681 6.071 -8.790 1.00 92.62 74 ALA A O 1
ATOM 578 N N . GLU A 1 75 ? 1.485 3.950 -8.084 1.00 89.62 75 GLU A N 1
ATOM 579 C CA . GLU A 1 75 ? 2.854 3.531 -8.392 1.00 89.62 75 GLU A CA 1
ATOM 580 C C . GLU A 1 75 ? 3.062 3.453 -9.919 1.00 89.62 75 GLU A C 1
ATOM 582 O O . GLU A 1 75 ? 4.078 3.940 -10.407 1.00 89.62 75 GLU A O 1
ATOM 587 N N . GLU A 1 76 ? 2.081 2.962 -10.685 1.00 86.69 76 GLU A N 1
ATOM 588 C CA . GLU A 1 76 ? 2.112 2.956 -12.157 1.00 86.69 76 GLU A CA 1
ATOM 589 C C . GLU A 1 76 ? 2.217 4.365 -12.755 1.00 86.69 76 GLU A C 1
ATOM 591 O O . GLU A 1 76 ? 2.966 4.574 -13.706 1.00 86.69 76 GLU A O 1
ATOM 596 N N . LEU A 1 77 ? 1.549 5.358 -12.160 1.00 90.19 77 LEU A N 1
ATOM 597 C CA . LEU A 1 77 ? 1.635 6.760 -12.592 1.00 90.19 77 LEU A CA 1
ATOM 598 C C . LEU A 1 77 ? 3.003 7.412 -12.332 1.00 90.19 77 LEU A C 1
ATOM 600 O O . LEU A 1 77 ? 3.267 8.495 -12.857 1.00 90.19 77 LEU A O 1
ATOM 604 N N . LEU A 1 78 ? 3.853 6.799 -11.504 1.00 90.06 78 LEU A N 1
ATOM 605 C CA . LEU A 1 78 ? 5.224 7.258 -11.275 1.00 90.06 78 LEU A CA 1
ATOM 606 C C . LEU A 1 78 ? 6.230 6.643 -12.253 1.00 90.06 78 LEU A C 1
ATOM 608 O O . LEU A 1 78 ? 7.382 7.083 -12.279 1.00 90.06 78 LEU A O 1
ATOM 612 N N . MET A 1 79 ? 5.827 5.625 -13.014 1.00 84.69 79 MET A N 1
ATOM 613 C CA . MET A 1 79 ? 6.692 4.985 -13.996 1.00 84.69 79 MET A CA 1
ATOM 614 C C . MET A 1 79 ? 6.798 5.838 -15.260 1.00 84.69 79 MET A C 1
ATOM 616 O O . MET A 1 79 ? 5.853 6.521 -15.656 1.00 84.69 79 MET A O 1
ATOM 620 N N . ASP A 1 80 ? 7.965 5.788 -15.904 1.00 84.75 80 ASP A N 1
ATOM 621 C CA . ASP A 1 80 ? 8.098 6.297 -17.268 1.00 84.75 80 ASP A CA 1
ATOM 622 C C . ASP A 1 80 ? 7.147 5.512 -18.183 1.00 84.75 80 ASP A C 1
ATOM 624 O O . ASP A 1 80 ? 6.956 4.307 -17.993 1.00 84.75 80 ASP A O 1
ATOM 628 N N . SER A 1 81 ? 6.564 6.174 -19.182 1.00 83.75 81 SER A N 1
ATOM 629 C CA . SER A 1 81 ? 5.701 5.521 -20.169 1.00 83.75 81 SER A CA 1
ATOM 630 C C . SER A 1 81 ? 6.399 4.366 -20.881 1.00 83.75 81 SER A C 1
ATOM 632 O O . SER A 1 81 ? 5.734 3.403 -21.252 1.00 83.75 81 SER A O 1
ATOM 634 N N . ASP A 1 82 ? 7.726 4.433 -21.012 1.00 83.56 82 ASP A N 1
ATOM 635 C CA . ASP A 1 82 ? 8.539 3.373 -21.616 1.00 83.56 82 ASP A CA 1
ATOM 636 C C . ASP A 1 82 ? 8.603 2.097 -20.752 1.00 83.56 82 ASP A C 1
ATOM 638 O O . ASP A 1 82 ? 9.006 1.038 -21.234 1.00 83.56 82 ASP A O 1
ATOM 642 N N . PHE A 1 83 ? 8.200 2.181 -19.479 1.00 78.44 83 PHE A N 1
ATOM 643 C CA . PHE A 1 83 ? 8.221 1.080 -18.512 1.00 78.44 83 PHE A CA 1
ATOM 644 C C . PHE A 1 83 ? 6.828 0.575 -18.124 1.00 78.44 83 PHE A C 1
ATOM 646 O O . PHE A 1 83 ? 6.712 -0.397 -17.379 1.00 78.44 83 PHE A O 1
ATOM 653 N N . VAL A 1 84 ? 5.753 1.191 -18.618 1.00 79.12 84 VAL A N 1
ATOM 654 C CA . VAL A 1 84 ? 4.403 0.673 -18.377 1.00 79.12 84 VAL A CA 1
ATOM 655 C C . VAL A 1 84 ? 4.207 -0.578 -19.242 1.00 79.12 84 VAL A C 1
ATOM 657 O O . VAL A 1 84 ? 4.281 -0.469 -20.468 1.00 79.12 84 VAL A O 1
ATOM 660 N N . PRO A 1 85 ? 3.954 -1.763 -18.650 1.00 74.00 85 PRO A N 1
ATOM 661 C CA . PRO A 1 85 ? 3.781 -2.978 -19.430 1.00 74.00 85 PRO A CA 1
ATOM 662 C C . PRO A 1 85 ? 2.580 -2.828 -20.363 1.00 74.00 85 PRO A C 1
ATOM 664 O O . PRO A 1 85 ? 1.484 -2.428 -19.961 1.00 74.00 85 PRO A O 1
ATOM 667 N N . SER A 1 86 ? 2.786 -3.161 -21.631 1.00 82.06 86 SER A N 1
ATOM 668 C CA . SER A 1 86 ? 1.710 -3.218 -22.609 1.00 82.06 86 SER A CA 1
ATOM 669 C C . SER A 1 86 ? 0.696 -4.300 -22.227 1.00 82.06 86 SER A C 1
ATOM 671 O O . SER A 1 86 ? 1.001 -5.275 -21.538 1.00 82.06 86 SER A O 1
ATOM 673 N N . ARG A 1 87 ? -0.536 -4.171 -22.727 1.00 77.75 87 ARG A N 1
ATOM 674 C CA . ARG A 1 87 ? -1.577 -5.187 -22.517 1.00 77.75 87 ARG A CA 1
ATOM 675 C C . ARG A 1 87 ? -1.123 -6.585 -22.956 1.00 77.75 87 ARG A C 1
ATOM 677 O O . ARG A 1 87 ? -1.412 -7.557 -22.271 1.00 77.75 87 ARG A O 1
ATOM 684 N N . GLU A 1 88 ? -0.393 -6.671 -24.066 1.00 84.88 88 GLU A N 1
ATOM 685 C CA . GLU A 1 88 ? 0.163 -7.929 -24.569 1.00 84.88 88 GLU A CA 1
ATOM 686 C C . GLU A 1 88 ? 1.202 -8.522 -23.604 1.00 84.88 88 GLU A C 1
ATOM 688 O O . GLU A 1 88 ? 1.241 -9.736 -23.406 1.00 84.88 88 GLU A O 1
ATOM 693 N N . GLU A 1 89 ? 2.039 -7.693 -22.980 1.00 78.12 89 GLU A N 1
ATOM 694 C CA . GLU A 1 89 ? 3.008 -8.147 -21.978 1.00 78.12 89 GLU A CA 1
ATOM 695 C C . GLU A 1 89 ? 2.321 -8.681 -20.723 1.00 78.12 89 GLU A C 1
ATOM 697 O O . GLU A 1 89 ? 2.713 -9.737 -20.227 1.00 78.12 89 GLU A O 1
ATOM 702 N N . ILE A 1 90 ? 1.253 -8.022 -20.266 1.00 72.75 90 ILE A N 1
ATOM 703 C CA . ILE A 1 90 ? 0.427 -8.497 -19.148 1.00 72.75 90 ILE A CA 1
ATOM 704 C C . ILE A 1 90 ? -0.228 -9.842 -19.501 1.00 72.75 90 ILE A C 1
ATOM 706 O O . ILE A 1 90 ? -0.088 -10.804 -18.752 1.00 72.75 90 ILE A O 1
ATOM 710 N N . GLU A 1 91 ? -0.887 -9.942 -20.661 1.00 76.19 91 GLU A N 1
ATOM 711 C CA . GLU A 1 91 ? -1.583 -11.164 -21.104 1.00 76.19 91 GLU A CA 1
ATOM 712 C C . GLU A 1 91 ? -0.627 -12.359 -21.289 1.00 76.19 91 GLU A C 1
ATOM 714 O O . GLU A 1 91 ? -1.020 -13.508 -21.090 1.00 76.19 91 GLU A O 1
ATOM 719 N N . ASN A 1 92 ? 0.643 -12.100 -21.616 1.00 79.62 92 ASN A N 1
ATOM 720 C CA . ASN A 1 92 ? 1.677 -13.125 -21.772 1.00 79.62 92 ASN A CA 1
ATOM 721 C C . ASN A 1 92 ? 2.529 -13.359 -20.510 1.00 79.62 92 ASN A C 1
ATOM 723 O O . ASN A 1 92 ? 3.535 -14.067 -20.596 1.00 79.62 92 ASN A O 1
ATOM 727 N N . ASN A 1 93 ? 2.177 -12.767 -19.361 1.00 67.94 93 ASN A N 1
ATOM 728 C CA . ASN A 1 93 ? 2.972 -12.806 -18.124 1.00 67.94 93 ASN A CA 1
ATOM 729 C C . ASN A 1 93 ? 4.441 -12.369 -18.316 1.00 67.94 93 ASN A C 1
ATOM 731 O O . ASN A 1 93 ? 5.348 -12.842 -17.630 1.00 67.94 93 ASN A O 1
ATOM 735 N N . LYS A 1 94 ? 4.694 -11.455 -19.256 1.00 70.19 94 LYS A N 1
ATOM 736 C CA . LYS A 1 94 ? 5.998 -10.823 -19.481 1.00 70.19 94 LYS A CA 1
ATOM 737 C C . LYS A 1 94 ? 6.079 -9.548 -18.650 1.00 70.19 94 LYS A C 1
ATOM 739 O O . LYS A 1 94 ? 6.059 -8.445 -19.182 1.00 70.19 94 LYS A O 1
ATOM 744 N N . MET A 1 95 ? 6.128 -9.699 -17.331 1.00 63.69 95 MET A N 1
ATOM 745 C CA . MET A 1 95 ? 6.345 -8.557 -16.446 1.00 63.69 95 MET A CA 1
ATOM 746 C C . MET A 1 95 ? 7.829 -8.202 -16.414 1.00 63.69 95 MET A C 1
ATOM 748 O O . MET A 1 95 ? 8.667 -9.023 -16.038 1.00 63.69 95 MET A O 1
ATOM 752 N N . HIS A 1 96 ? 8.151 -6.969 -16.793 1.00 65.94 96 HIS A N 1
ATOM 753 C CA . HIS A 1 96 ? 9.492 -6.429 -16.617 1.00 65.94 96 HIS A CA 1
ATOM 754 C C . HIS A 1 96 ? 9.691 -5.999 -15.165 1.00 65.94 96 HIS A C 1
ATOM 756 O O . HIS A 1 96 ? 8.842 -5.348 -14.555 1.00 65.94 96 HIS A O 1
ATOM 762 N N . ILE A 1 97 ? 10.832 -6.388 -14.610 1.00 65.31 97 ILE A N 1
ATOM 763 C CA . ILE A 1 97 ? 11.258 -6.025 -13.263 1.00 65.31 97 ILE A CA 1
ATOM 764 C C . ILE A 1 97 ? 11.986 -4.687 -13.364 1.00 65.31 97 ILE A C 1
ATOM 766 O O . ILE A 1 97 ? 13.108 -4.625 -13.862 1.00 65.31 97 ILE A O 1
ATOM 770 N N . PHE A 1 98 ? 11.355 -3.612 -12.894 1.00 67.56 98 PHE A N 1
ATOM 771 C CA . PHE A 1 98 ? 11.970 -2.283 -12.889 1.00 67.56 98 PHE A CA 1
ATOM 772 C C . PHE A 1 98 ? 12.544 -1.959 -11.520 1.00 67.56 98 PHE A C 1
ATOM 774 O O . PHE A 1 98 ? 11.770 -1.940 -10.564 1.00 67.56 98 PHE A O 1
ATOM 781 N N . PRO A 1 99 ? 13.855 -1.681 -11.402 1.00 69.00 99 PRO A N 1
ATOM 782 C CA . PRO A 1 99 ? 14.442 -1.260 -10.145 1.00 69.00 99 PRO A CA 1
ATOM 783 C C . PRO A 1 99 ? 13.963 0.147 -9.754 1.00 69.00 99 PRO A C 1
ATOM 785 O O . PRO A 1 99 ? 14.098 1.109 -10.510 1.00 69.00 99 PRO A O 1
ATOM 788 N N . VAL A 1 100 ? 13.451 0.281 -8.533 1.00 76.12 100 VAL A N 1
ATOM 789 C CA . VAL A 1 100 ? 13.077 1.543 -7.906 1.00 76.12 100 VAL A CA 1
ATOM 790 C C . VAL A 1 100 ? 14.347 2.361 -7.745 1.00 76.12 100 VAL A C 1
ATOM 792 O O . VAL A 1 100 ? 15.248 2.024 -6.975 1.00 76.12 100 VAL A O 1
ATOM 795 N N . THR A 1 101 ? 14.410 3.468 -8.474 1.00 82.38 101 THR A N 1
ATOM 796 C CA . THR A 1 101 ? 15.488 4.439 -8.322 1.00 82.38 101 THR A CA 1
ATOM 797 C C . THR A 1 101 ? 15.290 5.241 -7.035 1.00 82.38 101 THR A C 1
ATOM 799 O O . THR A 1 101 ? 14.168 5.442 -6.567 1.00 82.38 101 THR A O 1
ATOM 802 N N . TYR A 1 102 ? 16.382 5.743 -6.451 1.00 83.50 102 TYR A N 1
ATOM 803 C CA . TYR A 1 102 ? 16.329 6.544 -5.221 1.00 83.50 102 TYR A CA 1
ATOM 804 C C . TYR A 1 102 ? 15.302 7.702 -5.261 1.00 83.50 102 TYR A C 1
ATOM 806 O O . TYR A 1 102 ? 14.581 7.877 -4.275 1.00 83.50 102 TYR A O 1
ATOM 814 N N . PRO A 1 103 ? 15.140 8.453 -6.374 1.00 88.25 103 PRO A N 1
ATOM 815 C CA . PRO A 1 103 ? 14.109 9.488 -6.477 1.00 88.25 103 PRO A CA 1
ATOM 816 C C . PRO A 1 103 ? 12.668 8.983 -6.319 1.00 88.25 103 PRO A C 1
ATOM 818 O O . PRO A 1 103 ? 11.817 9.747 -5.869 1.00 88.25 103 PRO A O 1
ATOM 821 N N . LEU A 1 104 ? 12.390 7.718 -6.654 1.00 87.19 104 LEU A N 1
ATOM 822 C CA . LEU A 1 104 ? 11.054 7.117 -6.576 1.00 87.19 104 LEU A CA 1
ATOM 823 C C . LEU A 1 104 ? 10.720 6.570 -5.183 1.00 87.19 104 LEU A C 1
ATOM 825 O O . LEU A 1 104 ? 9.545 6.499 -4.825 1.00 87.19 104 LEU A O 1
ATOM 829 N N . VAL A 1 105 ? 11.725 6.261 -4.356 1.00 86.88 105 VAL A N 1
ATOM 830 C CA . VAL A 1 105 ? 11.524 5.709 -3.002 1.00 86.88 105 VAL A CA 1
ATOM 831 C C . VAL A 1 105 ? 10.630 6.615 -2.149 1.00 86.88 105 VAL A C 1
ATOM 833 O O . VAL A 1 105 ? 9.699 6.144 -1.494 1.00 86.88 105 VAL A O 1
ATOM 836 N N . MET A 1 106 ? 10.883 7.927 -2.168 1.00 90.12 106 MET A N 1
ATOM 837 C CA . MET A 1 106 ? 10.137 8.884 -1.344 1.00 90.12 106 MET A CA 1
ATOM 838 C C . MET A 1 106 ? 8.671 9.052 -1.797 1.00 90.12 106 MET A C 1
ATOM 840 O O . MET A 1 106 ? 7.787 8.984 -0.938 1.00 90.12 106 MET A O 1
ATOM 844 N N . PRO A 1 107 ? 8.366 9.252 -3.097 1.00 92.75 107 PRO A N 1
ATOM 845 C CA . PRO A 1 107 ? 6.995 9.211 -3.610 1.00 92.75 107 PRO A CA 1
ATOM 846 C C . PRO A 1 107 ? 6.247 7.910 -3.294 1.00 92.75 107 PRO A C 1
ATOM 848 O O . PRO A 1 107 ? 5.129 7.977 -2.784 1.00 92.75 107 PRO A O 1
ATOM 851 N N . ILE A 1 108 ? 6.868 6.744 -3.513 1.00 91.00 108 ILE A N 1
ATOM 852 C CA . ILE A 1 108 ? 6.254 5.434 -3.231 1.00 91.00 108 ILE A CA 1
ATOM 853 C C . ILE A 1 108 ? 5.915 5.306 -1.743 1.00 91.00 108 ILE A C 1
ATOM 855 O O . ILE A 1 108 ? 4.804 4.916 -1.388 1.00 91.00 108 ILE A O 1
ATOM 859 N N . GLY A 1 109 ? 6.836 5.697 -0.856 1.00 91.50 109 GLY A N 1
ATOM 860 C CA . GLY A 1 109 ? 6.592 5.684 0.587 1.00 91.50 109 GLY A CA 1
ATOM 861 C C . GLY A 1 109 ? 5.390 6.544 0.991 1.00 91.50 109 GLY A C 1
ATOM 862 O O . GLY A 1 109 ? 4.573 6.116 1.805 1.00 91.50 109 GLY A O 1
ATOM 863 N N . LYS A 1 110 ? 5.227 7.727 0.383 1.00 94.25 110 LYS A N 1
ATOM 864 C CA . LYS A 1 110 ? 4.066 8.601 0.627 1.00 94.25 110 LYS A CA 1
ATOM 865 C C . LYS A 1 110 ? 2.758 7.982 0.139 1.00 94.25 110 LYS A C 1
ATOM 867 O O . LYS A 1 110 ? 1.775 8.021 0.876 1.00 94.25 110 LYS A O 1
ATOM 872 N N . ILE A 1 111 ? 2.752 7.403 -1.065 1.00 94.12 111 ILE A N 1
ATOM 873 C CA . ILE A 1 111 ? 1.593 6.685 -1.620 1.00 94.12 111 ILE A CA 1
ATOM 874 C C . ILE A 1 111 ? 1.177 5.566 -0.669 1.00 94.12 111 ILE A C 1
ATOM 876 O O . ILE A 1 111 ? 0.008 5.464 -0.303 1.00 94.12 111 ILE A O 1
ATOM 880 N N . PHE A 1 112 ? 2.143 4.771 -0.209 1.00 93.00 112 PHE A N 1
ATOM 881 C CA . PHE A 1 112 ? 1.883 3.673 0.708 1.00 93.00 112 PHE A CA 1
ATOM 882 C C . PHE A 1 112 ? 1.296 4.195 2.027 1.00 93.00 112 PHE A C 1
ATOM 884 O O . PHE A 1 112 ? 0.211 3.761 2.406 1.00 93.00 112 PHE A O 1
ATOM 891 N N . VAL A 1 113 ? 1.932 5.158 2.705 1.00 95.25 113 VAL A N 1
ATOM 892 C CA . VAL A 1 113 ? 1.403 5.706 3.971 1.00 95.25 113 VAL A CA 1
ATOM 893 C C . VAL A 1 113 ? -0.013 6.265 3.795 1.00 95.25 113 VAL A C 1
ATOM 895 O O . VAL A 1 113 ? -0.873 5.988 4.629 1.00 95.25 113 VAL A O 1
ATOM 898 N N . SER A 1 114 ? -0.289 6.979 2.699 1.00 96.62 114 SER A N 1
ATOM 899 C CA . SER A 1 114 ? -1.640 7.471 2.395 1.00 96.62 114 SER A CA 1
ATOM 900 C C . SER A 1 114 ? -2.636 6.321 2.237 1.00 96.62 114 SER A C 1
ATOM 902 O O . SER A 1 114 ? -3.666 6.301 2.906 1.00 96.62 114 SER A O 1
ATOM 904 N N . SER A 1 115 ? -2.299 5.315 1.426 1.00 95.81 115 SER A N 1
ATOM 905 C CA . SER A 1 115 ? -3.158 4.144 1.210 1.00 95.81 115 SER A CA 1
ATOM 906 C C . SER A 1 115 ? -3.400 3.342 2.493 1.00 95.81 115 SER A C 1
ATOM 908 O O . SER A 1 115 ? -4.462 2.752 2.666 1.00 95.81 115 SER A O 1
ATOM 910 N N . LEU A 1 116 ? -2.444 3.356 3.427 1.00 96.19 116 LEU A N 1
ATOM 911 C CA . LEU A 1 116 ? -2.562 2.686 4.715 1.00 96.19 116 LEU A CA 1
ATOM 912 C C . LEU A 1 116 ? -3.523 3.423 5.660 1.00 96.19 116 LEU A C 1
ATOM 914 O O . LEU A 1 116 ? -4.255 2.792 6.424 1.00 96.19 116 LEU A O 1
ATOM 918 N N . ILE A 1 117 ? -3.559 4.754 5.589 1.00 97.81 117 ILE A N 1
ATOM 919 C CA . ILE A 1 117 ? -4.568 5.556 6.288 1.00 97.81 117 ILE A CA 1
ATOM 920 C C . ILE A 1 117 ? -5.960 5.247 5.722 1.00 97.81 117 ILE A C 1
ATOM 922 O O . ILE A 1 117 ? -6.901 5.049 6.496 1.00 97.81 117 ILE A O 1
ATOM 926 N N . ASP A 1 118 ? -6.097 5.145 4.399 1.00 96.75 118 ASP A N 1
ATOM 927 C CA . ASP A 1 118 ? -7.371 4.804 3.757 1.00 96.75 118 ASP A CA 1
ATOM 928 C C . ASP A 1 118 ? -7.827 3.379 4.102 1.00 96.75 118 ASP A C 1
ATOM 930 O O . ASP A 1 118 ? -8.989 3.170 4.462 1.00 96.75 118 ASP A O 1
ATOM 934 N N . PHE A 1 119 ? -6.896 2.419 4.105 1.00 96.06 119 PHE A N 1
ATOM 935 C CA . PHE A 1 119 ? -7.107 1.064 4.617 1.00 96.06 119 PHE A CA 1
ATOM 936 C C . PHE A 1 119 ? -7.655 1.087 6.044 1.00 96.06 119 PHE A C 1
ATOM 938 O O . PHE A 1 119 ? -8.673 0.451 6.328 1.00 96.06 119 PHE A O 1
ATOM 945 N N . GLY A 1 120 ? -7.011 1.844 6.936 1.00 96.69 120 GLY A N 1
ATOM 946 C CA . GLY A 1 120 ? -7.439 1.970 8.323 1.00 96.69 120 GLY A CA 1
ATOM 947 C C . GLY A 1 120 ? -8.849 2.548 8.440 1.00 96.69 120 GLY A C 1
ATOM 948 O O . GLY A 1 120 ? -9.687 1.983 9.138 1.00 96.69 120 GLY A O 1
ATOM 949 N N . ASN A 1 121 ? -9.150 3.619 7.696 1.00 96.81 121 ASN A N 1
ATOM 950 C CA . ASN A 1 121 ? -10.473 4.255 7.681 1.00 96.81 121 ASN A CA 1
ATOM 951 C C . ASN A 1 121 ? -11.581 3.316 7.168 1.00 96.81 121 ASN A C 1
ATOM 953 O O . ASN A 1 121 ? -12.713 3.371 7.665 1.00 96.81 121 ASN A O 1
ATOM 957 N N . ALA A 1 122 ? -11.290 2.477 6.171 1.00 93.81 122 ALA A N 1
ATOM 958 C CA . ALA A 1 122 ? -12.237 1.499 5.634 1.00 93.81 122 ALA A CA 1
ATOM 959 C C . ALA A 1 122 ? -12.446 0.320 6.604 1.00 93.81 122 ALA A C 1
ATOM 961 O O . ALA A 1 122 ? -13.573 -0.128 6.842 1.00 93.81 122 ALA A O 1
ATOM 962 N N . THR A 1 123 ? -11.364 -0.140 7.227 1.00 95.00 123 THR A N 1
ATOM 963 C CA . THR A 1 123 ? -11.334 -1.404 7.966 1.00 95.00 123 THR A CA 1
ATOM 964 C C . THR A 1 123 ? -11.746 -1.259 9.427 1.00 95.00 123 THR A C 1
ATOM 966 O O . THR A 1 123 ? -12.516 -2.085 9.914 1.00 95.00 123 THR A O 1
ATOM 969 N N . PHE A 1 124 ? -11.316 -0.196 10.109 1.00 95.94 124 PHE A N 1
ATOM 970 C CA . PHE A 1 124 ? -11.430 -0.052 11.562 1.00 95.94 124 PHE A CA 1
ATOM 971 C C . PHE A 1 124 ? -12.183 1.235 11.937 1.00 95.94 124 PHE A C 1
ATOM 973 O O . PHE A 1 124 ? -11.846 2.338 11.502 1.00 95.94 124 PHE A O 1
ATOM 980 N N . GLU A 1 125 ? -13.260 1.104 12.712 1.00 95.81 125 GLU A N 1
ATOM 981 C CA . GLU A 1 125 ? -14.127 2.241 13.074 1.00 95.81 125 GLU A CA 1
ATOM 982 C C . GLU A 1 125 ? -13.477 3.184 14.083 1.00 95.81 125 GLU A C 1
ATOM 984 O O . GLU A 1 125 ? -13.579 4.402 13.950 1.00 95.81 125 GLU A O 1
ATOM 989 N N . ASP A 1 126 ? -12.771 2.617 15.052 1.00 97.69 126 ASP A N 1
ATOM 990 C CA . ASP A 1 126 ? -11.949 3.329 16.024 1.00 97.69 126 ASP A CA 1
ATOM 991 C C . ASP A 1 126 ? -10.829 4.112 15.333 1.00 97.69 126 ASP A C 1
ATOM 993 O O . ASP A 1 126 ? -10.666 5.302 15.601 1.00 97.69 126 ASP A O 1
ATOM 997 N N . PHE A 1 127 ? -10.139 3.502 14.362 1.00 97.81 127 PHE A N 1
ATOM 998 C CA . PHE A 1 127 ? -9.131 4.201 13.563 1.00 97.81 127 PHE A CA 1
ATOM 999 C C . PHE A 1 127 ? -9.730 5.401 12.828 1.00 97.81 127 PHE A C 1
ATOM 1001 O O . PHE A 1 127 ? -9.133 6.475 12.805 1.00 97.81 127 PHE A O 1
ATOM 1008 N N . ARG A 1 128 ? -10.934 5.259 12.255 1.00 97.62 128 ARG A N 1
ATOM 1009 C CA . ARG A 1 128 ? -11.620 6.348 11.541 1.00 97.62 128 ARG A CA 1
ATOM 1010 C C . ARG A 1 128 ? -11.871 7.565 12.433 1.00 97.62 128 ARG A C 1
ATOM 1012 O O . ARG A 1 128 ? -11.807 8.686 11.924 1.00 97.62 128 ARG A O 1
ATOM 1019 N N . GLY A 1 129 ? -12.122 7.352 13.724 1.00 97.75 129 GLY A N 1
ATOM 1020 C CA . GLY A 1 129 ? -12.362 8.408 14.710 1.00 97.75 129 GLY A CA 1
ATOM 1021 C C . GLY A 1 129 ? -11.117 9.185 15.151 1.00 97.75 129 GLY A C 1
ATOM 1022 O O . GLY A 1 129 ? -11.265 10.250 15.744 1.00 97.75 129 GLY A O 1
ATOM 1023 N N . LEU A 1 130 ? -9.912 8.689 14.854 1.00 98.44 130 LEU A N 1
ATOM 1024 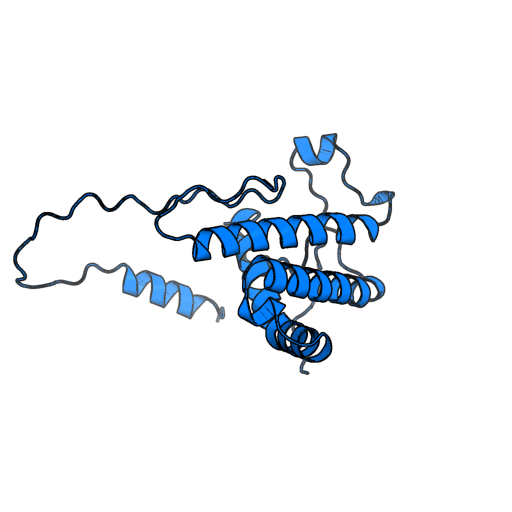C CA . LEU A 1 130 ? -8.656 9.335 15.243 1.00 98.44 130 LEU A CA 1
ATOM 1025 C C . LEU A 1 130 ? -8.412 10.656 14.499 1.00 98.44 130 LEU A C 1
ATOM 1027 O O . LEU A 1 130 ? -8.856 10.849 13.358 1.00 98.44 130 LEU A O 1
ATOM 1031 N N . ALA A 1 131 ? -7.634 11.546 15.116 1.00 98.31 131 ALA A N 1
ATOM 1032 C CA . ALA A 1 131 ? -7.146 12.751 14.457 1.00 98.31 131 ALA A CA 1
ATOM 1033 C C . ALA A 1 131 ? -6.169 12.405 13.318 1.00 98.31 131 ALA A C 1
ATOM 1035 O O . ALA A 1 131 ? -5.533 11.350 13.304 1.00 98.31 131 ALA A O 1
ATOM 1036 N N . VAL A 1 132 ? -6.017 13.314 12.349 1.00 97.56 132 VAL A N 1
ATOM 1037 C CA . VAL A 1 132 ? -5.139 13.104 11.180 1.00 97.56 132 VAL A CA 1
ATOM 1038 C C . VAL A 1 132 ? -3.688 12.831 11.597 1.00 97.56 132 VAL A C 1
ATOM 1040 O O . VAL A 1 132 ? -3.046 11.941 11.034 1.00 97.56 132 VAL A O 1
ATOM 1043 N N . ASP A 1 133 ? -3.192 13.530 12.617 1.00 98.00 133 ASP A N 1
ATOM 1044 C CA . ASP A 1 133 ? -1.824 13.358 13.116 1.00 98.00 133 ASP A CA 1
ATOM 1045 C C . ASP A 1 133 ? -1.622 11.981 13.768 1.00 98.00 133 ASP A C 1
ATOM 1047 O O . ASP A 1 133 ? -0.607 11.325 13.538 1.00 98.00 133 ASP A O 1
ATOM 1051 N N . GLU A 1 134 ? -2.620 11.491 14.509 1.00 98.50 134 GLU A N 1
ATOM 1052 C CA . GLU A 1 134 ? -2.599 10.165 15.140 1.00 98.50 134 GLU A CA 1
ATOM 1053 C C . GLU A 1 134 ? -2.636 9.048 14.090 1.00 98.50 134 GLU A C 1
ATOM 1055 O O . GLU A 1 134 ? -1.849 8.102 14.159 1.00 98.50 134 GLU A O 1
ATOM 1060 N N . LYS A 1 135 ? -3.491 9.187 13.067 1.00 98.38 135 LYS A N 1
ATOM 1061 C CA . LYS A 1 135 ? -3.540 8.267 11.917 1.00 98.38 135 LYS A CA 1
ATOM 1062 C C . LYS A 1 135 ? -2.194 8.203 11.207 1.00 98.38 135 LYS A C 1
ATOM 1064 O O . LYS A 1 135 ? -1.703 7.116 10.908 1.00 98.38 135 LYS A O 1
ATOM 1069 N N . THR A 1 136 ? -1.586 9.364 10.974 1.00 97.31 136 THR A N 1
ATOM 1070 C CA . THR A 1 136 ? -0.282 9.482 10.311 1.00 97.31 136 THR A CA 1
ATOM 1071 C C . THR A 1 136 ? 0.824 8.844 11.147 1.00 97.31 136 THR A C 1
ATOM 1073 O O . THR A 1 136 ? 1.655 8.111 10.605 1.00 97.31 136 THR A O 1
ATOM 1076 N N . ALA A 1 137 ? 0.819 9.064 12.465 1.00 97.75 137 ALA A N 1
ATOM 1077 C CA . ALA A 1 137 ? 1.776 8.461 13.385 1.00 97.75 137 ALA A CA 1
ATOM 1078 C C . ALA A 1 137 ? 1.651 6.929 13.420 1.00 97.75 137 ALA A C 1
ATOM 1080 O O . ALA A 1 137 ? 2.660 6.234 13.311 1.00 97.75 137 ALA A O 1
ATOM 1081 N N . LEU A 1 138 ? 0.427 6.393 13.495 1.00 97.88 138 LEU A N 1
ATOM 1082 C CA . LEU A 1 138 ? 0.178 4.948 13.467 1.00 97.88 138 LEU A CA 1
ATOM 1083 C C . LEU A 1 138 ? 0.581 4.316 12.131 1.00 97.88 138 LEU A C 1
ATOM 1085 O O . LEU A 1 138 ? 1.268 3.291 12.118 1.00 97.88 138 LEU A O 1
ATOM 1089 N N . ALA A 1 139 ? 0.203 4.930 11.009 1.00 96.50 139 ALA A N 1
ATOM 1090 C CA . ALA A 1 139 ? 0.564 4.450 9.677 1.00 96.50 139 ALA A CA 1
ATOM 1091 C C . ALA A 1 139 ? 2.089 4.450 9.475 1.00 96.50 139 ALA A C 1
ATOM 1093 O O . ALA A 1 139 ? 2.664 3.460 9.027 1.00 96.50 139 ALA A O 1
ATOM 1094 N N . SER A 1 140 ? 2.770 5.521 9.886 1.00 93.75 140 SER A N 1
ATOM 1095 C CA . SER A 1 140 ? 4.231 5.628 9.774 1.00 93.75 140 SER A CA 1
ATOM 1096 C C . SER A 1 140 ? 4.958 4.662 10.715 1.00 93.75 140 SER A C 1
ATOM 1098 O O . SER A 1 140 ? 5.922 4.016 10.313 1.00 93.75 140 SER A O 1
ATOM 1100 N N . GLY A 1 141 ? 4.484 4.511 11.957 1.00 94.69 141 GLY A N 1
ATOM 1101 C CA . GLY A 1 141 ? 5.075 3.603 12.944 1.00 94.69 141 GLY A CA 1
ATOM 1102 C C . GLY A 1 141 ? 4.910 2.121 12.590 1.00 94.69 141 GLY A C 1
ATOM 1103 O O . GLY A 1 141 ? 5.776 1.307 12.909 1.00 94.69 141 GLY A O 1
ATOM 1104 N N . SER A 1 142 ? 3.830 1.765 11.889 1.00 93.81 142 SER A N 1
ATOM 1105 C CA . SER A 1 142 ? 3.566 0.395 11.422 1.00 93.81 142 SER A CA 1
ATOM 1106 C C . SER A 1 142 ? 4.136 0.089 10.031 1.00 93.81 142 SER A C 1
ATOM 1108 O O . SER A 1 142 ? 4.227 -1.083 9.656 1.00 93.81 142 SER A O 1
ATOM 1110 N N . PHE A 1 143 ? 4.589 1.112 9.299 1.00 89.31 143 PHE A N 1
ATOM 1111 C CA . PHE A 1 143 ? 5.021 1.037 7.902 1.00 89.31 143 PHE A CA 1
ATOM 1112 C C . PHE A 1 143 ? 5.941 -0.154 7.607 1.00 89.31 143 PHE A C 1
ATOM 1114 O O . PHE A 1 143 ? 5.644 -0.981 6.748 1.00 89.31 143 PHE A O 1
ATOM 1121 N N . LYS A 1 144 ? 7.033 -0.299 8.368 1.00 89.94 144 LYS A N 1
ATOM 1122 C CA . LYS A 1 144 ? 8.034 -1.359 8.158 1.00 89.94 144 LYS A CA 1
ATOM 1123 C C . LYS A 1 144 ? 7.440 -2.768 8.242 1.00 89.94 144 LYS A C 1
ATOM 1125 O O . LYS A 1 144 ? 7.848 -3.649 7.486 1.00 89.94 144 LYS A O 1
ATOM 1130 N N . PHE A 1 145 ? 6.517 -2.997 9.173 1.00 92.12 145 PHE A N 1
ATOM 1131 C CA . PHE A 1 145 ? 5.917 -4.314 9.380 1.00 92.12 145 PHE A CA 1
ATOM 1132 C C . PHE A 1 145 ? 4.939 -4.654 8.264 1.00 92.12 145 PHE A C 1
ATOM 1134 O O . PHE A 1 145 ? 4.960 -5.773 7.756 1.00 92.12 145 PHE A O 1
ATOM 1141 N N . ILE A 1 146 ? 4.137 -3.675 7.850 1.00 91.50 146 ILE A N 1
ATOM 1142 C CA . ILE A 1 146 ? 3.155 -3.864 6.786 1.00 91.50 146 ILE A CA 1
ATOM 1143 C C . ILE A 1 146 ? 3.855 -4.055 5.445 1.00 91.50 146 ILE A C 1
ATOM 1145 O O . ILE A 1 146 ? 3.508 -4.985 4.730 1.00 91.50 146 ILE A O 1
ATOM 1149 N N . VAL A 1 147 ? 4.901 -3.277 5.147 1.00 88.19 147 VAL A N 1
ATOM 1150 C CA . VAL A 1 147 ? 5.747 -3.494 3.961 1.00 88.19 147 VAL A CA 1
ATOM 1151 C C . VAL A 1 147 ? 6.315 -4.911 3.945 1.00 88.19 147 VAL A C 1
ATOM 1153 O O . VAL A 1 147 ? 6.286 -5.564 2.910 1.00 88.19 147 VAL A O 1
ATOM 1156 N N . LEU A 1 148 ? 6.821 -5.414 5.077 1.00 88.25 148 LEU A N 1
ATOM 1157 C CA . LEU A 1 148 ? 7.388 -6.762 5.137 1.00 88.25 148 LEU A CA 1
ATOM 1158 C C . LEU A 1 148 ? 6.330 -7.850 4.909 1.00 88.25 148 LEU A C 1
ATOM 1160 O O . LEU A 1 148 ? 6.604 -8.814 4.196 1.00 88.25 148 LEU A O 1
ATOM 1164 N N . LEU A 1 149 ? 5.151 -7.702 5.517 1.00 90.06 149 LEU A N 1
ATOM 1165 C CA . LEU A 1 149 ? 4.036 -8.637 5.367 1.00 90.06 149 LEU A CA 1
ATOM 1166 C C . LEU A 1 149 ? 3.525 -8.654 3.923 1.00 90.06 149 LEU A C 1
ATOM 1168 O O . LEU A 1 149 ? 3.410 -9.717 3.321 1.00 90.06 149 LEU A O 1
ATOM 1172 N N . ASP A 1 150 ? 3.294 -7.474 3.359 1.00 89.00 150 ASP A N 1
ATOM 1173 C CA . ASP A 1 150 ? 2.830 -7.268 1.990 1.00 89.00 150 ASP A CA 1
ATOM 1174 C C . ASP A 1 150 ? 3.847 -7.782 0.958 1.00 89.00 150 ASP A C 1
ATOM 1176 O O . ASP A 1 150 ? 3.493 -8.472 0.002 1.00 89.00 150 ASP A O 1
ATOM 1180 N N . ALA A 1 151 ? 5.137 -7.525 1.189 1.00 86.00 151 ALA A N 1
ATOM 1181 C CA . ALA A 1 151 ? 6.212 -8.056 0.362 1.00 86.00 151 ALA A CA 1
ATOM 1182 C C . ALA A 1 151 ? 6.251 -9.582 0.384 1.00 86.00 151 ALA A C 1
ATOM 1184 O O . ALA A 1 151 ? 6.327 -10.196 -0.674 1.00 86.00 151 ALA A O 1
ATOM 1185 N N . ALA A 1 152 ? 6.182 -10.196 1.569 1.00 86.62 152 ALA A N 1
ATOM 1186 C CA . ALA A 1 152 ? 6.197 -11.649 1.702 1.00 86.62 152 ALA A CA 1
ATOM 1187 C C . ALA A 1 152 ? 4.976 -12.295 1.034 1.00 86.62 152 ALA A C 1
ATOM 1189 O O . ALA A 1 152 ? 5.124 -13.279 0.314 1.00 86.62 152 ALA A O 1
ATOM 1190 N N . TYR A 1 153 ? 3.792 -11.711 1.228 1.00 87.69 153 TYR A N 1
ATOM 1191 C CA . TYR A 1 153 ? 2.549 -12.190 0.634 1.00 87.69 153 TYR A CA 1
ATOM 1192 C C . TYR A 1 153 ? 2.595 -12.166 -0.900 1.00 87.69 153 TYR A C 1
ATOM 1194 O O . TYR A 1 153 ? 2.323 -13.180 -1.541 1.00 87.69 153 TYR A O 1
ATOM 1202 N N . ARG A 1 154 ? 3.006 -11.042 -1.503 1.00 83.50 154 ARG A N 1
ATOM 1203 C CA . ARG A 1 154 ? 3.110 -10.933 -2.968 1.00 83.50 154 ARG A CA 1
ATOM 1204 C C . ARG A 1 154 ? 4.228 -11.802 -3.536 1.00 83.50 154 ARG A C 1
ATOM 1206 O O . ARG A 1 154 ? 4.036 -12.428 -4.571 1.00 83.50 154 ARG A O 1
ATOM 1213 N N . SER A 1 155 ? 5.375 -11.868 -2.864 1.00 83.44 155 SER A N 1
ATOM 1214 C CA . SER A 1 155 ? 6.478 -12.736 -3.276 1.00 83.44 155 SER A CA 1
ATOM 1215 C C . SER A 1 155 ? 6.076 -14.199 -3.323 1.00 83.44 155 SER A C 1
ATOM 1217 O O . SER A 1 155 ? 6.321 -14.854 -4.325 1.00 83.44 155 SER A O 1
ATOM 1219 N N . TYR A 1 156 ? 5.412 -14.689 -2.275 1.00 84.44 156 TYR A N 1
ATOM 1220 C CA . TYR A 1 156 ? 4.914 -16.061 -2.239 1.00 84.44 156 TYR A CA 1
ATOM 1221 C C . TYR A 1 156 ? 3.931 -16.345 -3.383 1.00 84.44 156 TYR A C 1
ATOM 1223 O O . TYR A 1 156 ? 3.893 -17.453 -3.905 1.00 84.44 156 TYR A O 1
ATOM 1231 N N . HIS A 1 157 ? 3.158 -15.341 -3.799 1.00 80.12 157 HIS A N 1
ATOM 1232 C CA . HIS A 1 157 ? 2.194 -15.488 -4.881 1.00 80.12 157 HIS A CA 1
ATOM 1233 C C . HIS A 1 157 ? 2.825 -15.514 -6.275 1.00 80.12 157 HIS A C 1
ATOM 1235 O O . HIS A 1 157 ? 2.542 -16.412 -7.061 1.00 80.12 157 HIS A O 1
ATOM 1241 N N . TYR A 1 158 ? 3.662 -14.523 -6.589 1.00 75.88 158 TYR A N 1
ATOM 1242 C CA . TYR A 1 158 ? 4.234 -14.367 -7.929 1.00 75.88 158 TYR A CA 1
ATOM 1243 C C . TYR A 1 158 ? 5.505 -15.195 -8.135 1.00 75.88 158 TYR A C 1
ATOM 1245 O O . TYR A 1 158 ? 5.847 -15.536 -9.264 1.00 75.88 158 TYR A O 1
ATOM 1253 N N . PHE A 1 159 ? 6.206 -15.525 -7.050 1.00 80.00 159 PHE A N 1
ATOM 1254 C CA . PHE A 1 159 ? 7.481 -16.234 -7.064 1.00 80.00 159 PHE A CA 1
ATOM 1255 C C . PHE A 1 159 ? 7.528 -17.310 -5.963 1.00 80.00 159 PHE A C 1
ATOM 1257 O O . PHE A 1 159 ? 8.404 -17.254 -5.099 1.00 80.00 159 PHE A O 1
ATOM 1264 N N . PRO A 1 160 ? 6.612 -18.298 -5.971 1.00 79.81 160 PRO A N 1
ATOM 1265 C CA . PRO A 1 160 ? 6.495 -19.292 -4.896 1.00 79.81 160 PRO A CA 1
ATOM 1266 C C . PRO A 1 160 ? 7.785 -20.087 -4.653 1.00 79.81 160 PRO A C 1
ATOM 1268 O O . PRO A 1 160 ? 8.059 -20.486 -3.523 1.00 79.81 160 PRO A O 1
ATOM 1271 N N . ASP A 1 161 ? 8.596 -20.268 -5.697 1.00 82.62 161 ASP A N 1
ATOM 1272 C CA . ASP A 1 161 ? 9.853 -21.018 -5.657 1.00 82.62 161 ASP A CA 1
ATOM 1273 C C . ASP A 1 161 ? 11.099 -20.119 -5.519 1.00 82.62 161 ASP A C 1
ATOM 1275 O O . ASP A 1 161 ? 12.226 -20.594 -5.672 1.00 82.62 161 ASP A O 1
ATOM 1279 N N . CYS A 1 162 ? 10.927 -18.814 -5.267 1.00 73.50 162 CYS A N 1
ATOM 1280 C CA . CYS A 1 162 ? 12.034 -17.863 -5.168 1.00 73.50 162 CYS A CA 1
ATOM 1281 C C . CYS A 1 162 ? 12.013 -17.072 -3.854 1.00 73.50 162 CYS A C 1
ATOM 1283 O O . CYS A 1 162 ? 10.984 -16.557 -3.429 1.00 73.50 162 CYS A O 1
ATOM 1285 N N . ASP A 1 163 ? 13.192 -16.847 -3.270 1.00 73.56 163 ASP A N 1
ATOM 1286 C CA . ASP A 1 163 ? 13.380 -16.010 -2.073 1.00 73.56 163 ASP A CA 1
ATOM 1287 C C . ASP A 1 163 ? 13.277 -14.487 -2.360 1.00 73.56 163 ASP A C 1
ATOM 1289 O O . ASP A 1 163 ? 13.685 -13.650 -1.543 1.00 73.56 163 ASP A O 1
ATOM 1293 N N . THR A 1 164 ? 12.748 -14.096 -3.526 1.00 71.06 164 THR A N 1
ATOM 1294 C CA . THR A 1 164 ? 12.566 -12.694 -3.936 1.00 71.06 164 THR A CA 1
ATOM 1295 C C . THR A 1 164 ? 11.636 -11.965 -2.968 1.00 71.06 164 THR A C 1
ATOM 1297 O O . THR A 1 164 ? 10.645 -12.522 -2.509 1.00 71.06 164 THR A O 1
ATOM 1300 N N . ARG A 1 165 ? 11.901 -10.687 -2.668 1.00 67.56 165 ARG A N 1
ATOM 1301 C CA . ARG A 1 165 ? 11.036 -9.828 -1.834 1.00 67.56 165 ARG A CA 1
ATOM 1302 C C . ARG A 1 165 ? 10.532 -8.622 -2.621 1.00 67.56 165 ARG A C 1
ATOM 1304 O O . ARG A 1 165 ? 11.344 -7.895 -3.184 1.00 67.56 165 ARG A O 1
ATOM 1311 N N . LEU A 1 166 ? 9.220 -8.378 -2.600 1.00 67.00 166 LEU A N 1
ATOM 1312 C CA . LEU A 1 166 ? 8.580 -7.279 -3.337 1.00 67.00 166 LEU A CA 1
ATOM 1313 C C . LEU A 1 166 ? 8.233 -6.089 -2.434 1.00 67.00 166 LEU A C 1
ATOM 1315 O O . LEU A 1 166 ? 7.168 -6.051 -1.820 1.00 67.00 166 LEU A O 1
ATOM 1319 N N . ALA A 1 167 ? 9.121 -5.096 -2.350 1.00 63.56 167 ALA A N 1
ATOM 1320 C CA . ALA A 1 167 ? 8.887 -3.897 -1.535 1.00 63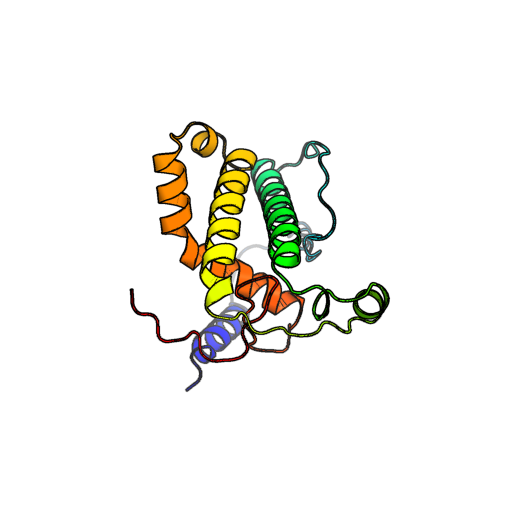.56 167 ALA A CA 1
ATOM 1321 C C . ALA A 1 167 ? 7.706 -3.030 -2.033 1.00 63.56 167 ALA A C 1
ATOM 1323 O O . ALA A 1 167 ? 7.051 -2.366 -1.229 1.00 63.56 167 ALA A O 1
ATOM 1324 N N . GLY A 1 168 ? 7.399 -3.074 -3.331 1.00 71.31 168 GLY A N 1
ATOM 1325 C CA . GLY A 1 168 ? 6.257 -2.411 -3.962 1.00 71.31 168 GLY A CA 1
ATOM 1326 C C . GLY A 1 168 ? 5.697 -3.234 -5.122 1.00 71.31 168 GLY A C 1
ATOM 1327 O O . GLY A 1 168 ? 6.032 -4.410 -5.266 1.00 71.31 168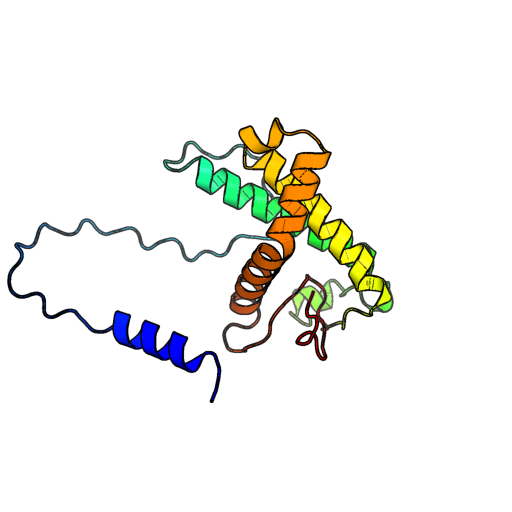 GLY A O 1
ATOM 1328 N N . TYR A 1 169 ? 4.841 -2.613 -5.936 1.00 67.69 169 TYR A N 1
ATOM 1329 C CA . TYR A 1 169 ? 4.497 -3.121 -7.270 1.00 67.69 169 TYR A CA 1
ATOM 1330 C C . TYR A 1 169 ? 5.624 -2.857 -8.277 1.00 67.69 169 TYR A C 1
ATOM 1332 O O . TYR A 1 169 ? 5.712 -3.529 -9.300 1.00 67.69 169 TYR A O 1
ATOM 1340 N N . MET A 1 170 ? 6.529 -1.933 -7.942 1.00 62.34 170 MET A N 1
ATOM 1341 C CA . MET A 1 170 ? 7.848 -1.804 -8.553 1.00 62.34 170 MET A CA 1
ATOM 1342 C C . MET A 1 170 ? 8.891 -2.624 -7.776 1.00 62.34 170 MET A C 1
ATOM 1344 O O . MET A 1 170 ? 8.829 -2.754 -6.547 1.00 62.34 170 MET A O 1
ATOM 1348 N N . PHE A 1 171 ? 9.869 -3.175 -8.489 1.00 56.94 171 PHE A N 1
ATOM 1349 C CA . PHE A 1 171 ? 10.929 -3.994 -7.907 1.00 56.94 171 PHE A CA 1
ATOM 1350 C C . PHE A 1 171 ? 12.089 -3.116 -7.449 1.00 56.94 171 PHE A C 1
ATOM 1352 O O . PHE A 1 171 ? 12.254 -2.009 -7.911 1.00 56.94 171 PHE A O 1
ATOM 1359 N N . SER A 1 172 ? 12.964 -3.591 -6.575 1.00 41.69 172 SER A N 1
ATOM 1360 C CA . SER A 1 172 ? 14.339 -3.087 -6.552 1.00 41.69 172 SER A CA 1
ATOM 1361 C C . SER A 1 172 ? 15.226 -4.293 -6.782 1.00 41.69 172 SER A C 1
ATOM 1363 O O . SER A 1 172 ? 15.416 -5.091 -5.862 1.00 41.69 172 SER A O 1
ATOM 1365 N N . GLU A 1 173 ? 15.758 -4.467 -7.991 1.00 41.50 173 GLU A N 1
ATOM 1366 C CA . GLU A 1 173 ? 17.028 -5.177 -8.054 1.00 41.50 173 GLU A CA 1
ATOM 1367 C C . GLU A 1 173 ? 18.036 -4.306 -7.303 1.00 41.50 173 GLU A C 1
ATOM 1369 O O . GLU A 1 173 ? 18.083 -3.091 -7.499 1.00 41.50 173 GLU A O 1
ATOM 1374 N N . THR A 1 174 ? 18.852 -4.931 -6.457 1.00 37.91 174 THR A N 1
ATOM 1375 C CA . THR A 1 174 ? 20.005 -4.351 -5.741 1.00 37.91 174 THR A CA 1
ATOM 1376 C C . THR A 1 174 ? 19.732 -3.676 -4.367 1.00 37.91 174 THR A C 1
ATOM 1378 O O . THR A 1 174 ? 19.279 -2.544 -4.248 1.00 37.91 174 THR A O 1
ATOM 1381 N N . GLU A 1 175 ? 20.116 -4.405 -3.302 1.00 39.53 175 GLU A N 1
ATOM 1382 C CA . GLU A 1 175 ? 20.790 -3.907 -2.076 1.00 39.53 175 GLU A CA 1
ATOM 1383 C C . GLU A 1 175 ? 20.037 -3.181 -0.931 1.00 39.53 175 GLU A C 1
ATOM 1385 O O . GLU A 1 175 ? 20.665 -2.514 -0.109 1.00 39.53 175 GLU A O 1
ATOM 1390 N N . PHE A 1 176 ? 18.737 -3.396 -0.708 1.00 42.66 176 PHE A N 1
ATOM 1391 C CA . PHE A 1 176 ? 18.037 -2.799 0.457 1.00 42.66 176 PHE A CA 1
ATOM 1392 C C . PHE A 1 176 ? 18.176 -3.546 1.811 1.00 42.66 176 PHE A C 1
ATOM 1394 O O . PHE A 1 176 ? 17.233 -3.633 2.597 1.00 42.66 176 PHE A O 1
ATOM 1401 N N . PHE A 1 177 ? 19.371 -4.046 2.144 1.00 39.62 177 PHE A N 1
ATOM 1402 C CA . PHE A 1 177 ? 19.698 -4.536 3.495 1.00 39.62 177 PHE A CA 1
ATOM 1403 C C . PHE A 1 177 ? 20.908 -3.797 4.076 1.00 39.62 177 PHE A C 1
ATOM 1405 O O . PHE A 1 177 ? 21.939 -4.418 4.289 1.00 39.62 177 PHE A O 1
ATOM 1412 N N . ASN A 1 178 ? 20.796 -2.486 4.333 1.00 34.47 178 ASN A N 1
ATOM 1413 C CA . ASN A 1 178 ? 21.631 -1.774 5.323 1.00 34.47 178 ASN A CA 1
ATOM 1414 C C . ASN A 1 178 ? 21.124 -0.353 5.659 1.00 34.47 178 ASN A C 1
ATOM 1416 O O . ASN A 1 178 ? 21.911 0.571 5.832 1.00 34.47 178 ASN A O 1
ATOM 1420 N N . PHE A 1 179 ? 19.812 -0.159 5.817 1.00 38.44 179 PHE A N 1
ATOM 1421 C CA . PHE A 1 179 ? 19.308 1.045 6.490 1.00 38.44 179 PHE A CA 1
ATOM 1422 C C . PHE A 1 179 ? 18.985 0.713 7.950 1.00 38.44 179 PHE A C 1
ATOM 1424 O O . PHE A 1 179 ? 17.916 0.191 8.269 1.00 38.44 179 PHE A O 1
ATOM 1431 N N . ASN A 1 180 ? 19.956 0.980 8.828 1.00 31.09 180 ASN A N 1
ATOM 1432 C CA . ASN A 1 180 ? 19.692 1.200 10.246 1.00 31.09 180 ASN A CA 1
ATOM 1433 C C . ASN A 1 180 ? 19.113 2.614 10.380 1.00 31.09 180 ASN A C 1
ATOM 1435 O O . ASN A 1 180 ? 19.819 3.585 10.108 1.00 31.09 180 ASN A O 1
ATOM 1439 N N . PHE A 1 181 ? 17.837 2.696 10.752 1.00 36.19 181 PHE A N 1
ATOM 1440 C CA . PHE A 1 181 ? 17.268 3.868 11.414 1.00 36.19 181 PHE A CA 1
ATOM 1441 C C . PHE A 1 181 ? 17.395 3.671 12.921 1.00 36.19 181 PHE A C 1
ATOM 1443 O O . PHE A 1 181 ? 17.172 2.516 13.362 1.00 36.19 181 PHE A O 1
#

Foldseek 3Di:
DDPCPVVVVVVVVVPPDPPDPDDDDDPDDPDPDPPPDDQDLPDQDPPQDDPDPCNLVVLLSNLVSQLSNQLVVQLLVVDDPVQNDDPVCVVVVVHDAAAQDPVNPVVSLVSNLVSVLSSCCRRPVVSVPDDPVVSSCVSVVCVVVVLQVVQVSVCCVPPVPDPATASGVHHR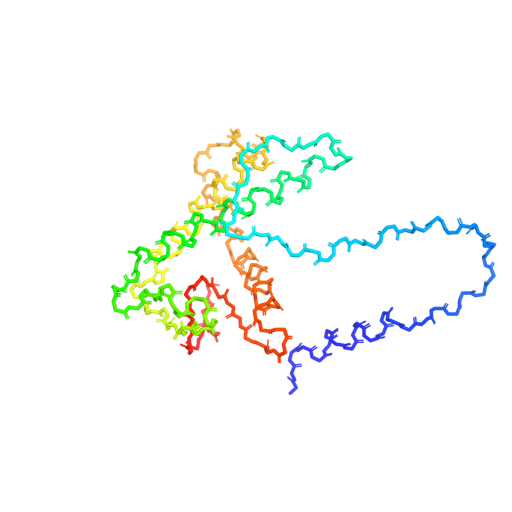DDDPPDDDD

pLDDT: mean 78.06, std 16.37, range [31.09, 98.5]

Organism: NCBI:txid358040

Radius of gyration: 20.22 Å; chains: 1; bounding box: 48×55×49 Å

Sequence (181 aa):
KCRFQKFSDVLAESSMPYDSQGTEIVPESEAEQPSTSFLDHDSFSLIPASFTSAPLLDRIKNGYSFMCVVRKTAEELLMDSDFVPSREEIENNKMHIFPVTYPLVMPIGKIFVSSLIDFGNATFEDFRGLAVDEKTALASGSFKFIVLLDAAYRSYHYFPDCDTRLAGYMFSETEFFNFNF

Secondary structure (DSSP, 8-state):
--TTHHHHHHHHHHTS---------------------PPPSS----SPPPS-S-HHHHHHHHHHHHHHHHHHHHHHTTS-GGGSPPHHHHHTT-----B--HHHHHHHHHHHHHHHHHHHHHH-HHHHHS-HHHHHHHHHHHHHHHHHHHHHHHHHHH-TTS----SSSSB--S-------

InterPro domains:
  IPR035500 Nuclear hormone receptor-like domain superfamily [SSF48508] (76-170)